Protein AF-A0A376F8X5-F1 (afdb_monomer_lite)

Organism: Enterobacter asburiae (NCBI:txid61645)

Sequence (140 aa):
MTSNAFNKWMVRCMAAAGEPDMGAFDVSLLHHVNHRDRKKKLADICFVLNVEDTHVVTYALKKLVKAGYVTSEKAGKELFFSTTEEGKALCMKYRDVREACLIAIHAESGIAGKSIGETAQLLRTISSLYDTAARAAASL

Foldseek 3Di:
DVVVVVQVVLLVLLVQLPDNPAGSVLSVLLVVQAPPQDKDWLVVSCVVVVHPPSVVSVVSQVVCVVVQQKDWDDDPPIIIIHGDPVSVSSVVSSVVSCCVPPVVVVVVVPDDPVVVVVVVVVVVVVVVVVVVVVVVVVVD

Structure (mmCIF, N/CA/C/O backbone):
data_AF-A0A376F8X5-F1
#
_entry.id   AF-A0A376F8X5-F1
#
loop_
_atom_site.group_PDB
_atom_site.id
_atom_site.type_symbol
_atom_site.label_atom_id
_atom_site.label_alt_id
_atom_site.label_comp_id
_atom_site.label_asym_id
_atom_site.label_entity_id
_atom_site.label_seq_id
_atom_site.pdbx_PDB_ins_code
_atom_site.Cartn_x
_atom_site.Cartn_y
_atom_site.Cartn_z
_atom_site.occupancy
_atom_site.B_iso_or_equiv
_atom_site.auth_seq_id
_atom_site.auth_comp_id
_atom_site.auth_asym_id
_atom_site.auth_atom_id
_atom_site.pdbx_PDB_model_num
ATOM 1 N N . MET A 1 1 ? 10.677 14.459 -7.218 1.00 75.00 1 MET A N 1
ATOM 2 C CA . MET A 1 1 ? 10.207 14.162 -8.595 1.00 75.00 1 MET A CA 1
ATOM 3 C C . MET A 1 1 ? 9.856 12.684 -8.789 1.00 75.00 1 MET A C 1
ATOM 5 O O . MET A 1 1 ? 8.747 12.414 -9.230 1.00 75.00 1 MET A O 1
ATOM 9 N N . THR A 1 2 ? 10.717 11.732 -8.404 1.00 88.94 2 THR A N 1
ATOM 10 C CA . THR A 1 2 ? 10.482 10.279 -8.582 1.00 88.94 2 THR A CA 1
ATOM 11 C C . THR A 1 2 ? 9.217 9.752 -7.898 1.00 88.94 2 THR A C 1
ATOM 13 O O . THR A 1 2 ? 8.449 9.037 -8.531 1.00 88.94 2 THR A O 1
ATOM 16 N N . SER A 1 3 ? 8.945 10.155 -6.648 1.00 90.38 3 SER A N 1
ATOM 17 C CA . SER A 1 3 ? 7.716 9.759 -5.930 1.00 90.38 3 SER A CA 1
ATOM 18 C C . SER A 1 3 ? 6.444 10.184 -6.680 1.00 90.38 3 SER A C 1
ATOM 20 O O . SER A 1 3 ? 5.555 9.374 -6.920 1.00 90.38 3 SER A O 1
ATOM 22 N N . ASN A 1 4 ? 6.396 11.424 -7.179 1.00 94.81 4 ASN A N 1
ATOM 23 C CA . ASN A 1 4 ? 5.251 11.917 -7.951 1.00 94.81 4 ASN A CA 1
ATOM 24 C C . ASN A 1 4 ? 5.072 11.153 -9.273 1.00 94.81 4 ASN A C 1
ATOM 26 O O . ASN A 1 4 ? 3.945 10.842 -9.655 1.00 94.81 4 ASN A O 1
ATOM 30 N N . ALA A 1 5 ? 6.172 10.826 -9.962 1.00 95.19 5 ALA A N 1
ATOM 31 C CA . ALA A 1 5 ? 6.129 10.015 -11.178 1.00 95.19 5 ALA A CA 1
ATOM 32 C C . ALA A 1 5 ? 5.604 8.598 -10.894 1.00 95.19 5 ALA A C 1
ATOM 34 O O . ALA A 1 5 ? 4.755 8.101 -11.632 1.00 95.19 5 ALA A O 1
ATOM 35 N N . PHE A 1 6 ? 6.042 7.987 -9.791 1.00 94.69 6 PHE A N 1
ATOM 36 C CA . PHE A 1 6 ? 5.559 6.681 -9.351 1.00 94.69 6 PHE A CA 1
ATOM 37 C C . PHE A 1 6 ? 4.072 6.708 -8.972 1.00 94.69 6 PHE A C 1
ATOM 39 O O . PHE A 1 6 ? 3.314 5.860 -9.433 1.00 94.69 6 PHE A O 1
ATOM 46 N N . ASN A 1 7 ? 3.618 7.719 -8.227 1.00 96.81 7 ASN A N 1
ATOM 47 C CA . ASN A 1 7 ? 2.203 7.882 -7.883 1.00 96.81 7 ASN A CA 1
ATOM 48 C C . ASN A 1 7 ? 1.327 8.042 -9.131 1.00 96.81 7 ASN A C 1
ATOM 50 O O . ASN A 1 7 ? 0.280 7.406 -9.238 1.00 96.81 7 ASN A O 1
ATOM 54 N N . LYS A 1 8 ? 1.778 8.838 -10.111 1.00 96.56 8 LYS A N 1
ATOM 55 C CA . LYS A 1 8 ? 1.103 8.960 -11.409 1.00 96.56 8 LYS A CA 1
ATOM 56 C C . LYS A 1 8 ? 1.037 7.609 -12.125 1.00 96.56 8 LYS A C 1
ATOM 58 O O . LYS A 1 8 ? -0.018 7.264 -12.648 1.00 96.56 8 LYS A O 1
ATOM 63 N N . TRP A 1 9 ? 2.138 6.857 -12.147 1.00 96.38 9 TRP A N 1
ATOM 64 C CA . TRP A 1 9 ? 2.180 5.520 -12.737 1.00 96.38 9 TRP A CA 1
ATOM 65 C C . TRP A 1 9 ? 1.180 4.567 -12.068 1.00 96.38 9 TRP A C 1
ATOM 67 O O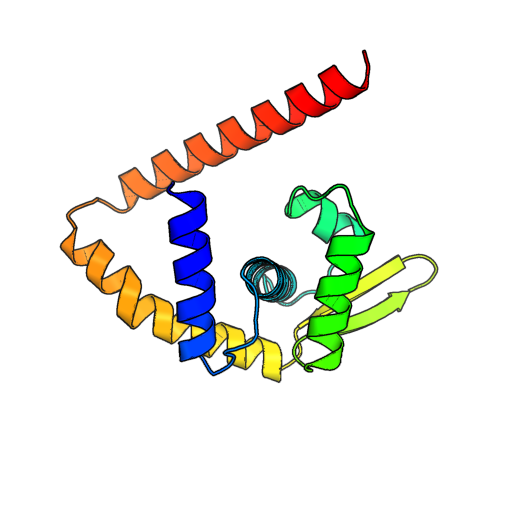 . TRP A 1 9 ? 0.380 3.962 -12.775 1.00 96.38 9 TRP A O 1
ATOM 77 N N . MET A 1 10 ? 1.150 4.496 -10.733 1.00 97.25 10 MET A N 1
ATOM 78 C CA . MET A 1 10 ? 0.214 3.633 -9.999 1.00 97.25 10 MET A CA 1
ATOM 79 C C . MET A 1 10 ? -1.247 3.919 -10.355 1.00 97.25 10 MET A C 1
ATOM 81 O O . MET A 1 10 ? -1.998 2.996 -10.654 1.00 97.25 10 MET A O 1
ATOM 85 N N . VAL A 1 11 ? -1.643 5.194 -10.383 1.00 98.00 11 VAL A N 1
ATOM 86 C CA . VAL A 1 11 ? -3.019 5.586 -10.731 1.00 98.00 11 VAL A CA 1
ATOM 87 C C . VAL A 1 11 ? -3.357 5.200 -12.173 1.00 98.00 11 VAL A C 1
ATOM 89 O O . VAL A 1 11 ? -4.432 4.671 -12.435 1.00 98.00 11 VAL A O 1
ATOM 92 N N . ARG A 1 12 ? -2.439 5.412 -13.126 1.00 97.62 12 ARG A N 1
ATOM 93 C CA . ARG A 1 12 ? -2.666 5.032 -14.533 1.00 97.62 12 ARG A CA 1
ATOM 94 C C . ARG A 1 12 ? -2.726 3.519 -14.726 1.00 97.62 12 ARG A C 1
ATOM 96 O O . ARG A 1 12 ? -3.556 3.049 -15.495 1.00 97.62 12 ARG A O 1
ATOM 103 N N . CYS A 1 13 ? -1.890 2.779 -14.007 1.00 97.31 13 CYS A N 1
ATOM 104 C CA . CYS A 1 13 ? -1.894 1.322 -14.011 1.00 97.31 13 CYS A CA 1
ATOM 105 C C . CYS A 1 13 ? -3.215 0.774 -13.448 1.00 97.31 13 CYS A C 1
ATOM 107 O O . CYS A 1 13 ? -3.801 -0.127 -14.039 1.00 97.31 13 CYS A O 1
ATOM 109 N N . MET A 1 14 ? -3.731 1.362 -12.364 1.00 98.31 14 MET A N 1
ATOM 110 C CA . MET A 1 14 ? -5.022 0.970 -11.789 1.00 98.31 14 MET A CA 1
ATOM 111 C C . MET A 1 14 ? -6.204 1.312 -12.700 1.00 98.31 14 MET A C 1
ATOM 113 O O . MET A 1 14 ? -7.080 0.475 -12.908 1.00 98.31 14 MET A O 1
ATOM 117 N N . ALA A 1 15 ? -6.184 2.487 -13.332 1.00 98.12 15 ALA A N 1
ATOM 118 C CA . ALA A 1 15 ? -7.195 2.852 -14.319 1.00 98.12 15 ALA A CA 1
ATOM 119 C C . ALA A 1 15 ? -7.243 1.851 -15.485 1.00 98.12 15 ALA A C 1
ATOM 121 O O . ALA A 1 15 ? -8.319 1.410 -15.877 1.00 98.12 15 ALA A O 1
ATOM 122 N N . ALA A 1 16 ? -6.081 1.436 -15.998 1.00 97.88 16 ALA A N 1
ATOM 123 C CA . ALA A 1 16 ? -5.990 0.412 -17.038 1.00 97.88 16 ALA A CA 1
ATOM 124 C C . ALA A 1 16 ? -6.397 -0.994 -16.549 1.00 97.88 16 ALA A C 1
ATOM 126 O O . ALA A 1 16 ? -6.862 -1.801 -17.348 1.00 97.88 16 ALA A O 1
ATOM 127 N N . ALA A 1 17 ? -6.272 -1.281 -15.248 1.00 97.94 17 ALA A N 1
ATOM 128 C CA . ALA A 1 17 ? -6.748 -2.522 -14.630 1.00 97.94 17 ALA A CA 1
ATOM 129 C C . ALA A 1 17 ? -8.279 -2.572 -14.451 1.00 97.94 17 ALA A C 1
ATOM 131 O O . ALA A 1 17 ? -8.826 -3.631 -14.128 1.00 97.94 17 ALA A O 1
ATOM 132 N N . GLY A 1 18 ? -8.965 -1.448 -14.680 1.00 96.75 18 GLY A N 1
ATOM 133 C CA . GLY A 1 18 ? -10.421 -1.336 -14.650 1.00 96.75 18 GLY A CA 1
ATOM 134 C C . GLY A 1 18 ? -10.973 -0.404 -13.576 1.00 96.75 18 GLY A C 1
ATOM 135 O O . GLY A 1 18 ? -12.183 -0.236 -13.546 1.00 96.75 18 GLY A O 1
ATOM 136 N N . GLU A 1 19 ? -10.129 0.223 -12.744 1.00 97.06 19 GLU A N 1
ATOM 137 C CA . GLU A 1 19 ? -10.575 1.139 -11.684 1.00 97.06 19 GLU A CA 1
ATOM 138 C C . GLU A 1 19 ? -9.996 2.557 -11.830 1.00 97.06 19 GLU A C 1
ATOM 140 O O . GLU A 1 19 ? -8.907 2.850 -11.324 1.00 97.06 19 GLU A O 1
ATOM 145 N N . PRO A 1 20 ? -10.696 3.470 -12.536 1.00 93.88 20 PRO A N 1
ATOM 146 C CA . PRO A 1 20 ? -10.178 4.801 -12.853 1.00 93.88 20 PRO A CA 1
ATOM 147 C C . PRO A 1 20 ? -10.183 5.789 -11.675 1.00 93.88 20 PRO A C 1
ATOM 149 O O . PRO A 1 20 ? -9.362 6.707 -11.665 1.00 93.88 20 PRO A O 1
ATOM 152 N N . ASP A 1 21 ? -11.044 5.595 -10.670 1.00 91.81 21 ASP A N 1
ATOM 153 C CA . ASP A 1 21 ? -11.273 6.557 -9.574 1.00 91.81 21 ASP A CA 1
ATOM 154 C C . ASP A 1 21 ? -10.504 6.220 -8.276 1.00 91.81 21 ASP A C 1
ATOM 156 O O . ASP A 1 21 ? -10.839 6.661 -7.161 1.00 91.81 21 ASP A O 1
ATOM 160 N N . MET A 1 22 ? -9.434 5.430 -8.408 1.00 96.69 22 MET A N 1
ATOM 161 C CA . MET A 1 22 ? -8.587 5.014 -7.294 1.00 96.69 22 MET A CA 1
ATOM 162 C C . MET A 1 22 ? -7.324 5.879 -7.191 1.00 96.69 22 MET A C 1
ATOM 164 O O . MET A 1 22 ? -6.503 5.944 -8.107 1.00 96.69 22 MET A O 1
ATOM 168 N N . GLY A 1 23 ? -7.148 6.549 -6.047 1.00 97.31 23 GLY A N 1
ATOM 169 C CA . GLY A 1 23 ? -5.956 7.354 -5.784 1.00 97.31 23 GLY A CA 1
ATOM 170 C C . GLY A 1 23 ? -4.735 6.487 -5.467 1.00 97.31 23 GLY A C 1
ATOM 171 O O . GLY A 1 23 ? -4.867 5.354 -5.019 1.00 97.31 23 GLY A O 1
ATOM 172 N N . ALA A 1 24 ? -3.526 7.034 -5.621 1.00 97.31 24 ALA A N 1
ATOM 173 C CA . ALA A 1 24 ? -2.267 6.320 -5.355 1.00 97.31 24 ALA A CA 1
ATOM 174 C C . ALA A 1 24 ? -2.199 5.682 -3.950 1.00 97.31 24 ALA A C 1
ATOM 176 O O . ALA A 1 24 ? -1.683 4.575 -3.780 1.00 97.31 24 ALA A O 1
ATOM 177 N N . PHE A 1 25 ? -2.734 6.377 -2.943 1.00 97.56 25 PHE A N 1
ATOM 178 C CA . PHE A 1 25 ? -2.792 5.876 -1.572 1.00 97.56 25 PHE A CA 1
ATOM 179 C C . PHE A 1 25 ? -3.784 4.713 -1.414 1.00 97.56 25 PHE A C 1
ATOM 181 O O . PHE A 1 25 ? -3.439 3.703 -0.806 1.00 97.56 25 PHE A O 1
ATOM 188 N N . ASP A 1 26 ? -4.962 4.806 -2.039 1.00 98.00 26 ASP A N 1
ATOM 189 C CA . ASP A 1 26 ? -5.952 3.721 -2.082 1.00 98.00 26 ASP A CA 1
ATOM 190 C C . ASP A 1 26 ? -5.364 2.471 -2.767 1.00 98.00 26 ASP A C 1
ATOM 192 O O . ASP A 1 26 ? -5.483 1.367 -2.240 1.00 98.00 26 ASP A O 1
ATOM 196 N N . VAL A 1 27 ? -4.655 2.647 -3.893 1.00 98.19 27 VAL A N 1
ATOM 197 C CA . VAL A 1 27 ? -3.943 1.563 -4.601 1.00 98.19 27 VAL A CA 1
ATOM 198 C C . VAL A 1 27 ? -2.928 0.889 -3.673 1.00 98.19 27 VAL A C 1
ATOM 200 O O . VAL A 1 27 ? -2.875 -0.338 -3.574 1.00 98.19 27 VAL A O 1
ATOM 203 N N . SER A 1 28 ? -2.139 1.691 -2.954 1.00 97.50 28 SER A N 1
ATOM 204 C CA . SER A 1 28 ? -1.115 1.191 -2.030 1.00 97.50 28 SER A CA 1
ATOM 205 C C . SER A 1 28 ? -1.737 0.399 -0.876 1.00 97.50 28 SER A C 1
ATOM 207 O O . SER A 1 28 ? -1.246 -0.677 -0.531 1.00 97.50 28 SER A O 1
ATOM 209 N N . LEU A 1 29 ? -2.850 0.886 -0.319 1.00 97.94 29 LEU A N 1
ATOM 210 C CA . LEU A 1 29 ? -3.617 0.196 0.718 1.00 97.94 29 LEU A CA 1
ATOM 211 C C . LEU A 1 29 ? -4.214 -1.116 0.217 1.00 97.94 29 LEU A C 1
ATOM 213 O O . LEU A 1 29 ? -4.073 -2.129 0.897 1.00 97.94 29 LEU A O 1
ATOM 217 N N . LEU A 1 30 ? -4.827 -1.128 -0.969 1.00 98.38 30 LEU A N 1
ATOM 218 C CA . LEU A 1 30 ? -5.394 -2.341 -1.554 1.00 98.38 30 LEU A CA 1
ATOM 219 C C . LEU A 1 30 ? -4.322 -3.427 -1.718 1.00 98.38 30 LEU A C 1
ATOM 221 O O . LEU A 1 30 ? -4.505 -4.552 -1.248 1.00 98.38 30 LEU A O 1
ATOM 225 N N . HIS A 1 31 ? -3.172 -3.087 -2.307 1.00 98.00 31 HIS A N 1
ATOM 226 C CA . HIS A 1 31 ? -2.062 -4.031 -2.452 1.00 98.00 31 HIS A CA 1
ATOM 227 C C . HIS A 1 31 ? -1.491 -4.476 -1.104 1.00 98.00 31 HIS A C 1
ATOM 229 O O . HIS A 1 31 ? -1.181 -5.656 -0.926 1.00 98.00 31 HIS A O 1
ATOM 235 N N . HIS A 1 32 ? -1.373 -3.560 -0.140 1.00 97.81 32 HIS A N 1
ATOM 236 C CA . HIS A 1 32 ? -0.895 -3.895 1.195 1.00 97.81 32 HIS A CA 1
ATOM 237 C C . HIS A 1 32 ? -1.842 -4.875 1.902 1.00 97.81 32 HIS A C 1
ATOM 239 O O . HIS A 1 32 ? -1.394 -5.897 2.426 1.00 97.81 32 HIS A O 1
ATOM 245 N N . VAL A 1 33 ? -3.153 -4.621 1.874 1.00 97.81 33 VAL A N 1
ATOM 246 C CA . VAL A 1 33 ? -4.169 -5.518 2.443 1.00 97.81 33 VAL A CA 1
ATOM 247 C C . VAL A 1 33 ? -4.176 -6.868 1.717 1.00 97.81 33 VAL A C 1
ATOM 249 O O . VAL A 1 33 ? -4.223 -7.894 2.394 1.00 97.81 33 VAL A O 1
ATOM 252 N N . ASN A 1 34 ? -3.973 -6.895 0.397 1.00 97.94 34 ASN A N 1
ATOM 253 C CA . ASN A 1 34 ? -3.921 -8.127 -0.401 1.00 97.94 34 ASN A CA 1
ATOM 254 C C . ASN A 1 34 ? -2.692 -9.003 -0.116 1.00 97.94 34 ASN A C 1
ATOM 256 O O . ASN A 1 34 ? -2.727 -10.225 -0.253 1.00 97.94 34 ASN A O 1
ATOM 260 N N . HIS A 1 35 ? -1.578 -8.392 0.291 1.00 96.38 35 HIS A N 1
ATOM 261 C CA . HIS A 1 35 ? -0.309 -9.096 0.455 1.00 96.38 35 HIS A CA 1
ATOM 262 C C . HIS A 1 35 ? -0.401 -10.268 1.446 1.00 96.38 35 HIS A C 1
ATOM 264 O O . HIS A 1 35 ? -0.772 -10.076 2.607 1.00 96.38 35 HIS A O 1
ATOM 270 N N . ARG A 1 36 ? 0.019 -11.467 1.020 1.00 92.81 36 ARG A N 1
ATOM 271 C CA . ARG A 1 36 ? 0.038 -12.715 1.817 1.00 92.81 36 ARG A CA 1
ATOM 272 C C . ARG A 1 36 ? -1.329 -13.231 2.295 1.00 92.81 36 ARG A C 1
ATOM 274 O O . ARG A 1 36 ? -1.348 -13.982 3.263 1.00 92.81 36 ARG A O 1
ATOM 281 N N . ASP A 1 37 ? -2.426 -12.817 1.657 1.00 88.75 37 ASP A N 1
ATOM 282 C CA . ASP A 1 37 ? -3.786 -13.358 1.860 1.00 88.75 37 ASP A CA 1
ATOM 283 C C . ASP A 1 37 ? -4.171 -13.587 3.336 1.00 88.75 37 ASP A C 1
ATOM 285 O O . ASP A 1 37 ? -4.619 -14.652 3.754 1.00 88.75 37 ASP A O 1
ATOM 289 N N . ARG A 1 38 ? -3.920 -12.573 4.171 1.00 94.06 38 ARG A N 1
ATOM 290 C CA . ARG A 1 38 ? -4.234 -12.596 5.604 1.00 94.06 38 ARG A CA 1
ATOM 291 C C . ARG A 1 38 ? -4.852 -11.280 6.035 1.00 94.06 38 ARG A C 1
ATOM 293 O O . ARG A 1 38 ? -4.426 -10.217 5.561 1.00 94.06 38 ARG A O 1
ATOM 300 N N . LYS A 1 39 ? -5.770 -11.350 7.002 1.00 96.44 39 LYS A N 1
ATOM 301 C CA . LYS A 1 39 ? -6.325 -10.158 7.645 1.00 96.44 39 LYS A CA 1
ATOM 302 C C . LYS A 1 39 ? -5.234 -9.357 8.357 1.00 96.44 39 LYS A C 1
ATOM 304 O O . LYS A 1 39 ? -4.321 -9.930 8.954 1.00 96.44 39 LYS A O 1
ATOM 309 N N . LYS A 1 40 ? -5.308 -8.030 8.263 1.00 97.75 40 LYS A N 1
ATOM 310 C CA . LYS A 1 40 ? -4.340 -7.086 8.839 1.00 97.75 40 LYS A CA 1
ATOM 311 C C . LYS A 1 40 ? -5.046 -6.123 9.769 1.00 97.75 40 LYS A C 1
ATOM 313 O O . LYS A 1 40 ? -6.102 -5.597 9.428 1.00 97.75 40 LYS A O 1
ATOM 318 N N . LYS A 1 41 ? -4.460 -5.900 10.938 1.00 97.88 41 LYS A N 1
ATOM 319 C CA . LYS A 1 41 ? -4.964 -4.942 11.917 1.00 97.88 41 LYS A CA 1
ATOM 320 C C . LYS A 1 41 ? -4.687 -3.518 11.435 1.00 97.88 41 LYS A C 1
ATOM 322 O O . LYS A 1 41 ? -3.613 -3.256 10.903 1.00 97.88 41 LYS A O 1
ATOM 327 N N . LEU A 1 42 ? -5.620 -2.592 11.663 1.00 97.69 42 LEU A N 1
ATOM 328 C CA . LEU A 1 42 ? -5.476 -1.178 11.286 1.00 97.69 42 LEU A CA 1
ATOM 329 C C . LEU A 1 42 ? -4.151 -0.570 11.772 1.00 97.69 42 LEU A C 1
ATOM 331 O O . LEU A 1 42 ? -3.457 0.074 10.996 1.00 97.69 42 LEU A O 1
ATOM 335 N N . ALA A 1 43 ? -3.781 -0.825 13.030 1.00 96.06 43 ALA A N 1
ATOM 336 C CA . ALA A 1 43 ? -2.535 -0.328 13.612 1.00 96.06 43 ALA A CA 1
ATOM 337 C C . ALA A 1 43 ? -1.292 -0.829 12.855 1.00 96.06 43 ALA A C 1
ATOM 339 O O . ALA A 1 43 ? -0.376 -0.051 12.602 1.00 96.06 43 ALA A O 1
ATOM 340 N N . ASP A 1 44 ? -1.287 -2.097 12.432 1.00 96.62 44 ASP A N 1
ATOM 341 C CA . ASP A 1 44 ? -0.176 -2.677 11.672 1.00 96.62 44 ASP A CA 1
ATOM 342 C C . ASP A 1 44 ? -0.104 -2.084 10.258 1.00 96.62 44 ASP A C 1
ATOM 344 O O . ASP A 1 44 ? 0.986 -1.877 9.731 1.00 96.62 44 ASP A O 1
ATOM 348 N N . ILE A 1 45 ? -1.258 -1.783 9.647 1.00 97.19 45 ILE A N 1
ATOM 349 C CA . ILE A 1 45 ? -1.326 -1.103 8.345 1.00 97.19 45 ILE A CA 1
ATOM 350 C C . ILE A 1 45 ? -0.727 0.305 8.457 1.00 97.19 45 ILE A C 1
ATOM 352 O O . ILE A 1 45 ? 0.139 0.651 7.654 1.00 97.19 45 ILE A O 1
ATOM 356 N N . CYS A 1 46 ? -1.145 1.095 9.456 1.00 96.25 46 CYS A N 1
ATOM 357 C CA . CYS A 1 46 ? -0.592 2.430 9.716 1.00 96.25 46 CYS A CA 1
ATOM 358 C C . CYS A 1 46 ? 0.928 2.367 9.928 1.00 96.25 46 CYS A C 1
ATOM 360 O O . CYS A 1 46 ? 1.669 3.128 9.309 1.00 96.25 46 CYS A O 1
ATOM 362 N N . PHE A 1 47 ? 1.387 1.411 10.743 1.00 92.69 47 PHE A N 1
ATOM 363 C CA . PHE A 1 47 ? 2.804 1.213 11.038 1.00 92.69 47 PHE A CA 1
ATOM 364 C C . PHE A 1 47 ? 3.619 0.866 9.785 1.00 92.69 47 PHE A C 1
ATOM 366 O O . PHE A 1 47 ? 4.634 1.499 9.516 1.00 92.69 47 PHE A O 1
ATOM 373 N N . VAL A 1 48 ? 3.179 -0.108 8.979 1.00 92.06 48 VAL A N 1
ATOM 374 C CA . VAL A 1 48 ? 3.938 -0.538 7.790 1.00 92.06 48 VAL A CA 1
ATOM 375 C C . VAL A 1 48 ? 3.952 0.526 6.692 1.00 92.06 48 VAL A C 1
ATOM 377 O O . VAL A 1 48 ? 4.945 0.644 5.976 1.00 92.06 48 VAL A O 1
ATOM 380 N N . LEU A 1 49 ? 2.869 1.290 6.535 1.00 91.94 49 LEU A N 1
ATOM 381 C CA . LEU A 1 49 ? 2.797 2.365 5.542 1.00 91.94 49 LEU A CA 1
ATOM 382 C C . LEU A 1 49 ? 3.423 3.678 6.019 1.00 91.94 49 LEU A C 1
ATOM 384 O O . LEU A 1 49 ? 3.466 4.628 5.241 1.00 91.94 49 LEU A O 1
ATOM 388 N N . ASN A 1 50 ? 3.917 3.720 7.258 1.00 90.88 50 ASN A N 1
ATOM 389 C CA . ASN A 1 50 ? 4.458 4.909 7.898 1.00 90.88 50 ASN A CA 1
ATOM 390 C C . ASN A 1 50 ? 3.488 6.106 7.864 1.00 90.88 50 ASN A C 1
ATOM 392 O O . ASN A 1 50 ? 3.823 7.195 7.399 1.00 90.88 50 ASN A O 1
ATOM 396 N N . VAL A 1 51 ? 2.244 5.874 8.297 1.00 92.94 51 VAL A N 1
ATOM 397 C CA . VAL A 1 51 ? 1.190 6.897 8.353 1.00 92.94 51 VAL A CA 1
ATOM 398 C C . VAL A 1 51 ? 0.734 7.078 9.795 1.00 92.94 51 VAL A C 1
ATOM 400 O O . VAL A 1 51 ? 0.137 6.175 10.378 1.00 92.94 51 VAL A O 1
ATOM 403 N N . GLU A 1 52 ? 0.987 8.259 10.355 1.00 89.81 52 GLU A N 1
ATOM 404 C CA . GLU A 1 52 ? 0.602 8.603 11.731 1.00 89.81 52 GLU A CA 1
ATOM 405 C C . GLU A 1 52 ? -0.904 8.873 11.858 1.00 89.81 52 GLU A C 1
ATOM 407 O O . GLU A 1 52 ? -1.557 8.413 12.800 1.00 89.81 52 GLU A O 1
ATOM 412 N N . ASP A 1 53 ? -1.482 9.577 10.878 1.00 94.88 53 ASP A N 1
ATOM 413 C CA . ASP A 1 53 ? -2.905 9.898 10.878 1.00 94.88 53 ASP A CA 1
ATOM 414 C C . ASP A 1 53 ? -3.754 8.665 10.527 1.00 94.88 53 ASP A C 1
ATOM 416 O O . ASP A 1 53 ? -4.026 8.328 9.368 1.00 94.88 53 ASP A O 1
ATOM 420 N N . THR A 1 54 ? -4.227 8.000 11.579 1.00 96.12 54 THR A N 1
ATOM 421 C CA . THR A 1 54 ? -5.098 6.826 11.474 1.00 96.12 54 THR A CA 1
ATOM 422 C C . THR A 1 54 ? -6.442 7.154 10.810 1.00 96.12 54 THR A C 1
ATOM 424 O O . THR A 1 54 ? -7.056 6.262 10.211 1.00 96.12 54 THR A O 1
ATOM 427 N N . HIS A 1 55 ? -6.918 8.406 10.855 1.00 96.25 55 HIS A N 1
ATOM 428 C CA . HIS A 1 55 ? -8.159 8.795 10.182 1.00 96.25 55 HIS A CA 1
ATOM 429 C C . HIS A 1 55 ? -8.016 8.735 8.664 1.00 96.25 55 HIS A C 1
ATOM 431 O O . HIS A 1 55 ? -8.933 8.243 8.006 1.00 96.25 55 HIS A O 1
ATOM 437 N N . VAL A 1 56 ? -6.867 9.138 8.114 1.00 96.81 56 VAL A N 1
ATOM 438 C CA . VAL A 1 56 ? -6.586 9.056 6.670 1.00 96.81 56 VAL A CA 1
ATOM 439 C C . VAL A 1 56 ? -6.590 7.602 6.196 1.00 96.81 56 VAL A C 1
ATOM 441 O O . VAL A 1 56 ? -7.268 7.269 5.220 1.00 96.81 56 VAL A O 1
ATOM 444 N N . VAL A 1 57 ? -5.913 6.709 6.928 1.00 98.06 57 VAL A N 1
ATOM 445 C CA . VAL A 1 57 ? -5.892 5.264 6.628 1.00 98.06 57 VAL A CA 1
ATOM 446 C C . VAL A 1 57 ? -7.300 4.674 6.712 1.00 98.06 57 VAL A C 1
ATOM 448 O O . VAL A 1 57 ? -7.750 3.977 5.804 1.00 98.06 57 VAL A O 1
ATOM 451 N N . THR A 1 58 ? -8.032 4.991 7.782 1.00 97.38 58 THR A N 1
ATOM 452 C CA . THR A 1 58 ? -9.398 4.495 7.994 1.00 97.38 58 THR A CA 1
ATOM 453 C C . THR A 1 58 ? -10.353 4.988 6.911 1.00 97.38 58 THR A C 1
ATOM 455 O O . THR A 1 58 ? -11.202 4.227 6.450 1.00 97.38 58 THR A O 1
ATOM 458 N N . TYR A 1 59 ? -10.239 6.250 6.499 1.00 97.44 59 TYR A N 1
ATOM 459 C CA . TYR A 1 59 ? -11.069 6.836 5.452 1.00 97.44 59 TYR A CA 1
ATOM 460 C C . TYR A 1 59 ? -10.848 6.136 4.106 1.00 97.44 59 TYR A C 1
ATOM 462 O O . TYR A 1 59 ? -11.813 5.692 3.481 1.00 97.44 59 TYR A O 1
ATOM 470 N N . ALA A 1 60 ? -9.590 5.953 3.703 1.00 97.88 60 ALA A N 1
ATOM 471 C CA . ALA A 1 60 ? -9.239 5.252 2.472 1.00 97.88 60 ALA A CA 1
ATOM 472 C C . ALA A 1 60 ? -9.664 3.770 2.503 1.00 97.88 60 ALA A C 1
ATOM 474 O O . ALA A 1 60 ? -10.272 3.272 1.556 1.00 97.88 60 ALA A O 1
ATOM 475 N N . LEU A 1 61 ? -9.462 3.070 3.626 1.00 98.31 61 LEU A N 1
ATOM 476 C CA . LEU A 1 61 ? -9.938 1.692 3.784 1.00 98.31 61 LEU A CA 1
ATOM 477 C C . LEU A 1 61 ? -11.467 1.598 3.721 1.00 98.31 61 LEU A C 1
ATOM 479 O O . LEU A 1 61 ? -11.993 0.700 3.072 1.00 98.31 61 LEU A O 1
ATOM 483 N N . LYS A 1 62 ? -12.204 2.542 4.320 1.00 98.00 62 LYS A N 1
ATOM 484 C CA . LYS A 1 62 ? -13.670 2.607 4.190 1.00 98.00 62 LYS A CA 1
ATOM 485 C C . LYS A 1 62 ? -14.113 2.861 2.749 1.00 98.00 62 LYS A C 1
ATOM 487 O O . LYS A 1 62 ? -15.118 2.289 2.330 1.00 98.00 62 LYS A O 1
ATOM 492 N N . LYS A 1 63 ? -13.377 3.674 1.983 1.00 97.94 63 LYS A N 1
ATOM 493 C CA . LYS A 1 63 ? -13.620 3.862 0.544 1.00 97.94 63 LYS A CA 1
ATOM 494 C C . LYS A 1 63 ? -13.459 2.536 -0.210 1.00 97.94 63 LYS A C 1
ATOM 496 O O . LYS A 1 63 ? -14.348 2.179 -0.976 1.00 97.94 63 LYS A O 1
ATOM 501 N N . LEU A 1 64 ? -12.392 1.780 0.060 1.00 98.38 64 LEU A N 1
ATOM 502 C CA . LEU A 1 64 ? -12.158 0.460 -0.544 1.00 98.38 64 LEU A CA 1
ATOM 503 C C . LEU A 1 64 ? -13.204 -0.586 -0.128 1.00 98.38 64 LEU A C 1
ATOM 505 O O . LEU A 1 64 ? -13.593 -1.414 -0.949 1.00 98.38 64 LEU A O 1
ATOM 509 N N . VAL A 1 65 ? -13.697 -0.522 1.113 1.00 98.44 65 VAL A N 1
ATOM 510 C CA . VAL A 1 65 ? -14.814 -1.361 1.578 1.00 98.44 65 VAL A CA 1
ATOM 511 C C . VAL A 1 65 ? -16.100 -1.024 0.832 1.00 98.44 65 VAL A C 1
ATOM 513 O O . VAL A 1 65 ? -16.771 -1.919 0.331 1.00 98.44 65 VAL A O 1
ATOM 516 N N . LYS A 1 66 ? -16.426 0.266 0.693 1.00 98.12 66 LYS A N 1
ATOM 517 C CA . LYS A 1 66 ? -17.602 0.718 -0.064 1.00 98.12 66 LYS A CA 1
ATOM 518 C C . LYS A 1 66 ? -17.531 0.316 -1.542 1.00 98.12 66 LYS A C 1
ATOM 520 O O . LYS A 1 66 ? -18.566 0.037 -2.134 1.00 98.12 66 LYS A O 1
ATOM 525 N N . ALA A 1 67 ? -16.331 0.289 -2.116 1.00 97.50 67 ALA A N 1
ATOM 526 C CA . ALA A 1 67 ? -16.091 -0.157 -3.486 1.00 97.50 67 ALA A CA 1
ATOM 527 C C . ALA A 1 67 ? -16.099 -1.693 -3.650 1.00 97.50 67 ALA A C 1
ATOM 529 O O . ALA A 1 67 ? -16.071 -2.179 -4.772 1.00 97.50 67 ALA A O 1
ATOM 530 N N . GLY A 1 68 ? -16.143 -2.462 -2.555 1.00 98.12 68 GLY A N 1
ATOM 531 C CA . GLY A 1 68 ? -16.214 -3.925 -2.597 1.00 98.12 68 GLY A CA 1
ATOM 532 C C . GLY A 1 68 ? -14.874 -4.643 -2.778 1.00 98.12 68 GLY A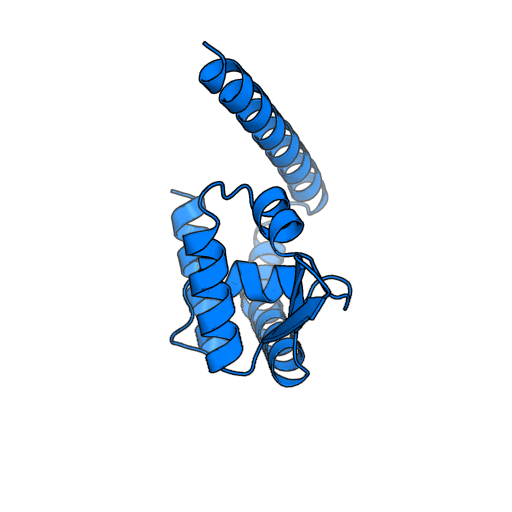 C 1
ATOM 533 O O . GLY A 1 68 ? -14.872 -5.852 -2.980 1.00 98.12 68 GLY A O 1
ATOM 534 N N . TYR A 1 69 ? -13.731 -3.953 -2.677 1.00 98.44 69 TYR A N 1
ATOM 535 C CA . TYR A 1 69 ? -12.399 -4.577 -2.820 1.00 98.44 69 TYR A CA 1
ATOM 536 C C . TYR A 1 69 ? -11.789 -5.055 -1.502 1.00 98.44 69 TYR A C 1
ATOM 538 O O . TYR A 1 69 ? -10.838 -5.838 -1.486 1.00 98.44 69 TYR A O 1
ATOM 546 N N . VAL A 1 70 ? -12.298 -4.548 -0.384 1.00 98.50 70 VAL A N 1
ATOM 547 C CA . VAL A 1 70 ? -11.804 -4.837 0.962 1.00 98.50 70 VAL A CA 1
ATOM 548 C C . VAL A 1 70 ? -12.997 -5.133 1.865 1.00 98.50 70 VAL A C 1
ATOM 550 O O . VAL A 1 70 ? -14.057 -4.535 1.729 1.00 98.50 70 VAL A O 1
ATOM 553 N N . THR A 1 71 ? -12.829 -6.029 2.827 1.00 98.25 71 THR A N 1
ATOM 554 C CA . THR A 1 71 ? -13.766 -6.241 3.933 1.00 98.25 71 THR A CA 1
ATOM 555 C C . THR A 1 71 ? -13.143 -5.780 5.238 1.00 98.25 71 THR A C 1
ATOM 557 O O . THR A 1 71 ? -11.922 -5.826 5.403 1.00 98.25 71 THR A O 1
ATOM 560 N N . SER A 1 72 ? -13.983 -5.382 6.192 1.00 97.75 72 SER A N 1
ATOM 561 C CA . SER A 1 72 ? -13.556 -5.072 7.555 1.00 97.75 72 SER A CA 1
ATOM 562 C C . SER A 1 72 ? -14.230 -5.988 8.571 1.00 97.75 72 SER A C 1
ATOM 564 O O . SER A 1 72 ? -15.437 -6.204 8.494 1.00 97.75 72 SER A O 1
ATOM 566 N N . GLU A 1 73 ? -13.476 -6.448 9.560 1.00 97.44 73 GLU A N 1
ATOM 567 C CA . GLU A 1 73 ? -13.951 -7.269 10.673 1.00 97.44 73 GLU A CA 1
ATOM 568 C C . GLU A 1 73 ? -13.553 -6.591 11.987 1.00 97.44 73 GLU A C 1
ATOM 570 O O . GLU A 1 73 ? -12.399 -6.196 12.167 1.00 97.44 73 GLU A O 1
ATOM 575 N N . LYS A 1 74 ? -14.494 -6.448 12.923 1.00 96.62 74 LYS A N 1
ATOM 576 C CA . LYS A 1 74 ? -14.190 -5.959 14.271 1.00 96.62 74 LYS A CA 1
ATOM 577 C C . LYS A 1 74 ? -14.056 -7.143 15.222 1.00 96.62 74 LYS A C 1
ATOM 579 O O . LYS A 1 74 ? -15.013 -7.887 15.404 1.00 96.62 74 LYS A O 1
ATOM 584 N N . ALA A 1 75 ? -12.903 -7.262 15.874 1.00 95.06 75 ALA A N 1
ATOM 585 C CA . ALA A 1 75 ? -12.648 -8.266 16.901 1.00 95.06 75 ALA A CA 1
ATOM 586 C C . ALA A 1 75 ? -12.250 -7.560 18.206 1.00 95.06 75 ALA A C 1
ATOM 588 O O . ALA A 1 75 ? -11.163 -6.996 18.338 1.00 95.06 75 ALA A O 1
ATOM 589 N N . GLY A 1 76 ? -13.173 -7.525 19.172 1.00 94.81 76 GLY A N 1
ATOM 590 C CA . GLY A 1 76 ? -12.998 -6.765 20.411 1.00 94.81 76 GLY A CA 1
ATOM 591 C C . GLY A 1 76 ? -12.815 -5.263 20.150 1.00 94.81 76 GLY A C 1
ATOM 592 O O . GLY A 1 76 ? -13.703 -4.601 19.605 1.00 94.81 76 GLY A O 1
ATOM 593 N N . LYS A 1 77 ? -11.663 -4.716 20.558 1.00 92.88 77 LYS A N 1
ATOM 594 C CA . LYS A 1 77 ? -11.287 -3.306 20.330 1.00 92.88 77 LYS A CA 1
ATOM 595 C C . LYS A 1 77 ? -10.542 -3.080 19.011 1.00 92.88 77 LYS A C 1
ATOM 597 O O . LYS A 1 77 ? -10.232 -1.940 18.682 1.00 92.88 77 LYS A O 1
ATOM 602 N N . GLU A 1 78 ? -10.251 -4.139 18.268 1.00 96.00 78 GLU A N 1
ATOM 603 C CA . GLU A 1 78 ? -9.400 -4.087 17.085 1.00 96.00 78 GLU A CA 1
ATOM 604 C C . GLU A 1 78 ? -10.226 -4.146 15.799 1.00 96.00 78 GLU A C 1
ATOM 606 O O . GLU A 1 78 ? -11.258 -4.818 15.727 1.00 96.00 78 GLU A O 1
ATOM 611 N N . LEU A 1 79 ? -9.757 -3.425 14.777 1.00 96.94 79 LEU A N 1
ATOM 612 C CA . LEU A 1 79 ? -10.336 -3.418 13.438 1.00 96.94 79 LEU A CA 1
ATOM 613 C C . LEU A 1 79 ? -9.360 -4.083 12.468 1.00 96.94 79 LEU A C 1
ATOM 615 O O . LEU A 1 79 ? -8.206 -3.660 12.354 1.00 96.94 79 LEU A O 1
ATOM 619 N N . PHE A 1 80 ? -9.835 -5.118 11.789 1.00 98.12 80 PHE A N 1
ATOM 620 C CA . PHE A 1 80 ? -9.096 -5.901 10.811 1.00 98.12 80 PHE A CA 1
ATOM 621 C C . PHE A 1 80 ? -9.630 -5.650 9.409 1.00 98.12 80 PHE A C 1
ATOM 623 O O . PHE A 1 80 ? -10.823 -5.415 9.228 1.00 98.12 80 PHE A O 1
ATOM 630 N N . PHE A 1 81 ? -8.744 -5.749 8.423 1.00 98.44 81 PHE A N 1
ATOM 631 C CA . PHE A 1 81 ? -9.063 -5.620 7.009 1.00 98.44 81 PHE A CA 1
ATOM 632 C C . PHE A 1 81 ? -8.480 -6.784 6.211 1.00 98.44 81 PHE A C 1
ATOM 634 O O . PHE A 1 81 ? -7.362 -7.232 6.478 1.00 98.44 81 PHE A O 1
ATOM 641 N N . SER A 1 82 ? -9.226 -7.249 5.218 1.00 98.19 82 SER A N 1
ATOM 642 C CA . SER A 1 82 ? -8.823 -8.294 4.270 1.00 98.19 82 SER A CA 1
ATOM 643 C C . SER A 1 82 ? -9.343 -7.957 2.880 1.00 98.19 82 SER A C 1
ATOM 645 O O . SER A 1 82 ? -10.326 -7.236 2.745 1.00 98.19 82 SER A O 1
ATOM 647 N N . THR A 1 83 ? -8.682 -8.448 1.841 1.00 98.38 83 THR A N 1
ATOM 648 C CA . THR A 1 83 ? -9.111 -8.216 0.457 1.00 98.38 83 THR A CA 1
ATOM 649 C C . THR A 1 83 ? -10.231 -9.188 0.091 1.00 98.38 83 THR A C 1
ATOM 651 O O . THR A 1 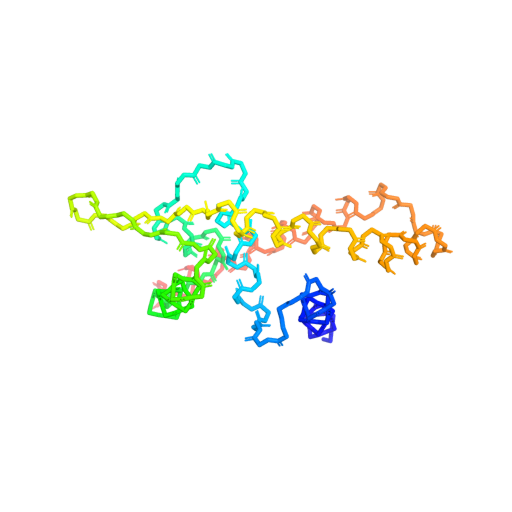83 ? -10.194 -10.343 0.511 1.00 98.38 83 THR A O 1
ATOM 654 N N . THR A 1 84 ? -11.220 -8.726 -0.673 1.00 98.56 84 THR A N 1
ATOM 655 C CA . THR A 1 84 ? -12.256 -9.586 -1.274 1.00 98.56 84 THR A CA 1
ATOM 656 C C . THR A 1 84 ? -11.705 -10.355 -2.474 1.00 98.56 84 THR A C 1
ATOM 658 O O . THR A 1 84 ? -10.600 -10.081 -2.946 1.00 98.56 84 THR A O 1
ATOM 661 N N . GLU A 1 85 ? -12.482 -11.286 -3.023 1.00 98.25 85 GLU A N 1
ATOM 662 C CA . GLU A 1 85 ? -12.120 -11.948 -4.281 1.00 98.25 85 GLU A CA 1
ATOM 663 C C . GLU A 1 85 ? -12.087 -10.954 -5.453 1.00 98.25 85 GLU A C 1
ATOM 665 O O . GLU A 1 85 ? -11.175 -10.994 -6.279 1.00 98.25 85 GLU A O 1
ATOM 670 N N . GLU A 1 86 ? -12.986 -9.969 -5.474 1.00 98.44 86 GLU A N 1
ATOM 671 C CA . GLU A 1 86 ? -12.983 -8.877 -6.450 1.00 98.44 86 GLU A CA 1
ATOM 672 C C . GLU A 1 86 ? -11.732 -8.000 -6.306 1.00 98.44 86 GLU A C 1
ATOM 674 O O . GLU A 1 86 ? -11.106 -7.629 -7.301 1.00 98.44 86 GLU A O 1
ATOM 679 N N . GLY A 1 87 ? -11.317 -7.698 -5.071 1.00 98.31 87 GLY A N 1
ATOM 680 C CA . GLY A 1 87 ? -10.092 -6.947 -4.799 1.00 98.31 87 GLY A CA 1
ATOM 681 C C . GLY A 1 87 ? -8.830 -7.714 -5.194 1.00 98.31 87 GLY A C 1
ATOM 682 O O . GLY A 1 87 ? -7.902 -7.129 -5.756 1.00 98.31 87 GLY A O 1
ATOM 683 N N . LYS A 1 88 ? -8.801 -9.034 -4.967 1.00 98.44 88 LYS A N 1
ATOM 684 C CA . LYS A 1 88 ? -7.724 -9.918 -5.437 1.00 98.44 88 LYS A CA 1
ATOM 685 C C . LYS A 1 88 ? -7.660 -9.919 -6.962 1.00 98.44 88 LYS A C 1
ATOM 687 O O . LYS A 1 88 ? -6.582 -9.728 -7.525 1.00 98.44 88 LYS A O 1
ATOM 692 N N . ALA A 1 89 ? -8.803 -10.069 -7.630 1.00 98.44 89 ALA A N 1
ATOM 693 C CA . ALA A 1 89 ? -8.894 -10.037 -9.086 1.00 98.44 89 ALA A CA 1
ATOM 694 C C . ALA A 1 89 ? -8.419 -8.692 -9.662 1.00 98.44 89 ALA A C 1
ATOM 696 O O . ALA A 1 89 ? -7.689 -8.674 -10.653 1.00 98.44 89 ALA A O 1
ATOM 697 N N . LEU A 1 90 ? -8.755 -7.570 -9.019 1.00 98.56 90 LEU A N 1
ATOM 698 C CA . LEU A 1 90 ? -8.262 -6.250 -9.414 1.00 98.56 90 LEU A CA 1
ATOM 699 C C . LEU A 1 90 ? -6.738 -6.129 -9.247 1.00 98.56 90 LEU A C 1
ATOM 701 O O . LEU A 1 90 ? -6.056 -5.666 -10.160 1.00 98.56 90 LEU A O 1
ATOM 705 N N . CYS A 1 91 ? -6.180 -6.610 -8.131 1.00 98.31 91 CYS A N 1
ATOM 706 C CA . CYS A 1 91 ? -4.728 -6.693 -7.931 1.00 98.31 91 CYS A CA 1
ATOM 707 C C . CYS A 1 91 ? -4.027 -7.531 -9.014 1.00 98.31 91 CYS A C 1
ATOM 709 O O . CYS A 1 91 ? -2.910 -7.195 -9.412 1.00 98.31 91 CYS A O 1
ATOM 711 N N . MET A 1 92 ? -4.663 -8.607 -9.488 1.00 98.19 92 MET A N 1
ATOM 712 C CA . MET A 1 92 ? -4.136 -9.437 -10.575 1.00 98.19 92 MET A CA 1
ATOM 713 C C . MET A 1 92 ? -4.175 -8.705 -11.919 1.00 98.19 92 MET A C 1
ATOM 715 O O . MET A 1 92 ? -3.145 -8.618 -12.576 1.00 98.19 92 MET A O 1
ATOM 719 N N . LYS A 1 93 ? -5.289 -8.053 -12.275 1.00 98.38 93 LYS A N 1
ATOM 720 C CA . LYS A 1 93 ? -5.354 -7.203 -13.481 1.00 98.38 93 LYS A CA 1
ATOM 721 C C . LYS A 1 93 ? -4.311 -6.083 -13.452 1.00 98.38 93 LYS A C 1
ATOM 723 O O . LYS A 1 93 ? -3.654 -5.810 -14.451 1.00 98.38 93 LYS A O 1
ATOM 728 N N . TYR A 1 94 ? -4.111 -5.457 -12.290 1.00 98.06 94 TYR A N 1
ATOM 729 C CA . TYR A 1 94 ? -3.059 -4.458 -12.094 1.00 98.06 94 TYR A CA 1
ATOM 730 C C . TYR A 1 94 ? -1.667 -5.042 -12.355 1.00 98.06 94 TYR A C 1
ATOM 732 O O . TYR A 1 94 ? -0.820 -4.391 -12.971 1.00 98.06 94 TYR A O 1
ATOM 740 N N . ARG A 1 95 ? -1.413 -6.269 -11.886 1.00 96.94 95 ARG A N 1
ATOM 741 C CA . ARG A 1 95 ? -0.155 -6.972 -12.137 1.00 96.94 95 ARG A CA 1
ATOM 742 C C . ARG A 1 95 ? 0.068 -7.182 -13.634 1.00 96.94 95 ARG A C 1
ATOM 744 O O . ARG A 1 95 ? 1.163 -6.865 -14.091 1.00 96.94 95 ARG A O 1
ATOM 751 N N . ASP A 1 96 ? -0.945 -7.624 -14.372 1.00 97.12 96 ASP A N 1
ATOM 752 C CA . ASP A 1 96 ? -0.849 -7.856 -15.819 1.00 97.12 96 ASP A CA 1
ATOM 753 C C . ASP A 1 96 ? -0.497 -6.561 -16.570 1.00 97.12 96 ASP A C 1
ATOM 755 O O . ASP A 1 96 ? 0.435 -6.532 -17.377 1.00 97.12 96 ASP A O 1
ATOM 759 N N . VAL A 1 97 ? -1.157 -5.445 -16.230 1.00 96.81 97 VAL A N 1
ATOM 760 C CA . VAL A 1 97 ? -0.831 -4.116 -16.780 1.00 96.81 97 VAL A CA 1
ATOM 761 C C . VAL A 1 97 ? 0.610 -3.717 -16.445 1.00 96.81 97 VAL A C 1
ATOM 763 O O . VAL A 1 97 ? 1.343 -3.215 -17.300 1.00 96.81 97 VAL A O 1
ATOM 766 N N . ARG A 1 98 ? 1.055 -3.944 -15.203 1.00 95.31 98 ARG A N 1
ATOM 767 C CA . ARG A 1 98 ? 2.424 -3.619 -14.783 1.00 95.31 98 ARG A CA 1
ATOM 768 C C . ARG A 1 98 ? 3.467 -4.446 -15.530 1.00 95.31 98 ARG A C 1
ATOM 770 O O . ARG A 1 98 ? 4.509 -3.897 -15.893 1.00 95.31 98 ARG A O 1
ATOM 777 N N . GLU A 1 99 ? 3.217 -5.735 -15.725 1.00 92.81 99 GLU A N 1
ATOM 778 C CA . GLU A 1 99 ? 4.100 -6.621 -16.485 1.00 92.81 99 GLU A CA 1
ATOM 779 C C . GLU A 1 99 ? 4.189 -6.171 -17.951 1.00 92.81 99 GLU A C 1
ATOM 781 O O . GLU A 1 99 ? 5.296 -6.000 -18.461 1.00 92.81 99 GLU A O 1
ATOM 786 N N . ALA A 1 100 ? 3.058 -5.842 -18.580 1.00 92.25 100 ALA A N 1
ATOM 787 C CA . ALA A 1 100 ? 3.022 -5.374 -19.963 1.00 92.25 100 ALA A CA 1
ATOM 788 C C . ALA A 1 100 ? 3.715 -4.015 -20.174 1.00 92.25 100 ALA A C 1
ATOM 790 O O . ALA A 1 100 ? 4.412 -3.820 -21.166 1.00 92.25 100 ALA A O 1
ATOM 791 N N . CYS A 1 101 ? 3.532 -3.061 -19.257 1.00 92.19 101 CYS A N 1
ATOM 792 C CA . CYS A 1 101 ? 3.965 -1.681 -19.485 1.00 92.19 101 CYS A CA 1
ATOM 793 C C . CYS A 1 101 ? 5.299 -1.320 -18.828 1.00 92.19 101 CYS A C 1
ATOM 795 O O . CYS A 1 101 ? 6.074 -0.579 -19.416 1.00 92.19 101 CYS A O 1
ATOM 797 N N . LEU A 1 102 ? 5.572 -1.773 -17.600 1.00 89.62 102 LEU A N 1
ATOM 798 C CA . LEU A 1 102 ? 6.757 -1.332 -16.851 1.00 89.62 102 LEU A CA 1
ATOM 799 C C . LEU A 1 102 ? 7.894 -2.349 -16.917 1.00 89.62 102 LEU A C 1
ATOM 801 O O . LEU A 1 102 ? 9.055 -1.959 -17.019 1.00 89.62 102 LEU A O 1
ATOM 805 N N . ILE A 1 103 ? 7.578 -3.643 -16.836 1.00 85.19 103 ILE A N 1
ATOM 806 C CA . ILE A 1 103 ? 8.611 -4.685 -16.838 1.00 85.19 103 ILE A CA 1
ATOM 807 C C . ILE A 1 103 ? 9.282 -4.784 -18.211 1.00 85.19 103 ILE A C 1
ATOM 809 O O . ILE A 1 103 ? 10.505 -4.893 -18.257 1.00 85.19 103 ILE A O 1
ATOM 813 N N . ALA A 1 104 ? 8.525 -4.639 -19.304 1.00 79.19 104 ALA A N 1
ATOM 814 C CA . ALA A 1 104 ? 9.082 -4.556 -20.656 1.00 79.19 104 ALA A CA 1
ATOM 815 C C . ALA A 1 104 ? 10.062 -3.375 -20.810 1.00 79.19 104 ALA A C 1
ATOM 817 O O . ALA A 1 104 ? 11.222 -3.577 -21.159 1.00 79.19 104 ALA A O 1
ATOM 818 N N . ILE A 1 105 ? 9.645 -2.161 -20.424 1.00 85.44 105 ILE A N 1
ATOM 819 C CA . ILE A 1 105 ? 10.506 -0.962 -20.461 1.00 85.44 105 ILE A CA 1
ATOM 820 C C . ILE A 1 105 ? 11.759 -1.153 -19.597 1.00 85.44 105 ILE A C 1
ATOM 822 O O . ILE A 1 105 ? 12.860 -0.754 -19.974 1.00 85.44 105 ILE A O 1
ATOM 826 N N . HIS A 1 106 ? 11.614 -1.767 -18.420 1.00 84.88 106 HIS A N 1
ATOM 827 C CA . HIS A 1 106 ? 12.758 -2.045 -17.563 1.00 84.88 106 HIS A CA 1
ATOM 828 C C . HIS A 1 106 ? 13.743 -3.024 -18.219 1.00 84.88 106 HIS A C 1
ATOM 830 O O . HIS A 1 106 ? 14.947 -2.771 -18.170 1.00 84.88 106 HIS A O 1
ATOM 836 N N . ALA A 1 107 ? 13.261 -4.092 -18.856 1.00 82.06 107 ALA A N 1
ATOM 837 C CA . ALA A 1 107 ? 14.119 -5.043 -19.559 1.00 82.06 107 ALA A CA 1
ATOM 838 C C . ALA A 1 107 ? 14.942 -4.363 -20.670 1.00 82.06 107 ALA A C 1
ATOM 840 O O . ALA A 1 107 ? 16.130 -4.642 -20.815 1.00 82.06 107 ALA A O 1
ATOM 841 N N . GLU A 1 108 ? 14.345 -3.410 -21.389 1.00 85.62 108 GLU A N 1
ATOM 842 C CA . GLU A 1 108 ? 15.006 -2.639 -22.452 1.00 85.62 108 GLU A CA 1
ATOM 843 C C . GLU A 1 108 ? 15.971 -1.564 -21.924 1.00 85.62 108 GLU A C 1
ATOM 845 O O . GLU A 1 108 ? 16.900 -1.164 -22.622 1.00 85.62 108 GLU A O 1
ATOM 850 N N . SER A 1 109 ? 15.802 -1.114 -20.676 1.00 87.06 109 SER A N 1
ATOM 851 C CA . SER A 1 109 ? 16.632 -0.052 -20.083 1.00 87.06 109 SER A CA 1
ATOM 852 C C . SER A 1 109 ? 18.101 -0.434 -19.856 1.00 87.06 109 SER A C 1
ATOM 854 O O . SER A 1 109 ? 18.917 0.435 -19.554 1.00 87.06 109 SER A O 1
ATOM 856 N N . GLY A 1 110 ? 18.445 -1.726 -19.928 1.00 85.19 110 GLY A N 1
ATOM 857 C CA . GLY A 1 110 ? 19.791 -2.234 -19.634 1.00 85.19 110 GLY A CA 1
ATOM 858 C C . GLY A 1 110 ? 20.181 -2.191 -18.149 1.00 85.19 110 GLY A C 1
ATOM 859 O O . GLY A 1 110 ? 21.284 -2.600 -17.786 1.00 85.19 110 GLY A O 1
ATOM 860 N N . ILE A 1 111 ? 19.292 -1.727 -17.263 1.00 87.88 111 ILE A N 1
ATOM 861 C CA . ILE A 1 111 ? 19.531 -1.710 -15.818 1.00 87.88 111 ILE A CA 1
ATOM 862 C C . ILE A 1 111 ? 19.423 -3.141 -15.282 1.00 87.88 111 ILE A C 1
ATOM 864 O O . ILE A 1 111 ? 18.367 -3.766 -15.346 1.00 87.88 111 ILE A O 1
ATOM 868 N N . ALA A 1 112 ? 20.501 -3.665 -14.701 1.00 85.94 112 ALA A N 1
ATOM 869 C CA . ALA A 1 112 ? 20.491 -5.007 -14.129 1.00 85.94 112 ALA A CA 1
ATOM 870 C C . ALA A 1 112 ? 19.573 -5.095 -12.894 1.00 85.94 112 ALA A C 1
ATOM 872 O O . ALA A 1 112 ? 19.678 -4.288 -11.966 1.00 85.94 112 ALA A O 1
ATOM 873 N N . GLY A 1 113 ? 18.751 -6.148 -12.813 1.00 84.62 113 GLY A N 1
ATOM 874 C CA . GLY A 1 113 ? 17.857 -6.379 -11.669 1.00 84.62 113 GLY A CA 1
ATOM 875 C C . GLY A 1 113 ? 18.581 -6.447 -10.314 1.00 84.62 113 GLY A C 1
ATOM 876 O O . GLY A 1 113 ? 18.035 -6.010 -9.301 1.00 84.62 113 GLY A O 1
ATOM 877 N N . LYS A 1 114 ? 19.845 -6.900 -10.291 1.00 89.88 114 LYS A N 1
ATOM 878 C CA . LYS A 1 114 ? 20.698 -6.872 -9.089 1.00 89.88 114 LYS A CA 1
ATOM 879 C C . LYS A 1 114 ? 20.912 -5.445 -8.566 1.00 89.88 114 LYS A C 1
ATOM 881 O O . LYS A 1 114 ? 20.736 -5.209 -7.375 1.00 89.88 114 LYS A O 1
ATOM 886 N N . SER A 1 115 ? 21.217 -4.498 -9.456 1.00 90.94 115 SER A N 1
ATOM 887 C CA . SER A 1 115 ? 21.430 -3.087 -9.099 1.00 90.94 115 SER A CA 1
ATOM 888 C C . SER A 1 115 ? 20.157 -2.447 -8.536 1.00 90.94 115 SER A C 1
ATOM 890 O O . SER A 1 115 ? 20.207 -1.700 -7.555 1.00 90.94 115 SER A O 1
ATOM 892 N N . ILE A 1 116 ? 18.989 -2.807 -9.081 1.00 89.69 116 ILE A N 1
ATOM 893 C CA . ILE A 1 116 ? 17.697 -2.406 -8.505 1.00 89.69 116 ILE A CA 1
ATOM 894 C C . ILE A 1 116 ? 17.516 -2.987 -7.104 1.00 89.69 116 ILE A C 1
ATOM 896 O O . ILE A 1 116 ? 17.093 -2.266 -6.202 1.00 89.69 116 ILE A O 1
ATOM 900 N N . GLY A 1 117 ? 17.849 -4.264 -6.899 1.00 91.88 117 GLY A N 1
ATOM 901 C CA . GLY A 1 117 ? 17.778 -4.910 -5.587 1.00 91.88 117 GLY A CA 1
ATOM 902 C C . GLY A 1 117 ? 18.637 -4.209 -4.528 1.00 91.88 117 GLY A C 1
ATOM 903 O O . GLY A 1 117 ? 18.150 -3.927 -3.430 1.00 91.88 117 GLY A O 1
ATOM 904 N N . GLU A 1 118 ? 19.880 -3.869 -4.874 1.00 95.25 118 GLU A N 1
ATOM 905 C CA . GLU A 1 118 ? 20.818 -3.134 -4.013 1.00 95.25 118 GLU A CA 1
ATOM 906 C C . GLU A 1 118 ? 20.313 -1.717 -3.707 1.00 95.25 118 GLU A C 1
ATOM 908 O O . GLU A 1 118 ? 20.268 -1.304 -2.546 1.00 95.25 118 GLU A O 1
ATOM 913 N N . THR A 1 119 ? 19.829 -1.003 -4.726 1.00 94.06 119 THR A N 1
ATOM 914 C CA . THR A 1 119 ? 19.244 0.338 -4.568 1.00 94.06 119 THR A CA 1
ATOM 915 C C . THR A 1 119 ? 18.004 0.298 -3.673 1.00 94.06 119 THR A C 1
ATOM 917 O O . THR A 1 119 ? 17.846 1.129 -2.781 1.00 94.06 119 THR A O 1
ATOM 920 N N . ALA A 1 120 ? 17.135 -0.700 -3.848 1.00 93.75 120 ALA A N 1
ATOM 921 C CA . ALA A 1 120 ? 15.959 -0.882 -3.006 1.00 93.75 120 ALA A CA 1
ATOM 922 C C . ALA A 1 120 ? 16.340 -1.176 -1.546 1.00 93.75 120 ALA A C 1
ATOM 924 O O . ALA A 1 120 ? 15.648 -0.724 -0.633 1.00 93.75 120 ALA A O 1
ATOM 925 N N . GLN A 1 121 ? 17.433 -1.910 -1.308 1.00 95.38 121 GLN A N 1
ATOM 926 C CA . GLN A 1 121 ? 17.947 -2.132 0.043 1.00 95.38 121 GLN A CA 1
ATOM 927 C C . GLN A 1 121 ? 18.448 -0.832 0.674 1.00 95.38 121 GLN A C 1
ATOM 929 O O . GLN A 1 121 ? 18.087 -0.547 1.814 1.00 95.38 121 GLN A O 1
ATOM 934 N N . LEU A 1 122 ? 19.207 -0.022 -0.068 1.00 96.25 122 LEU A N 1
ATOM 935 C CA . LEU A 1 122 ? 19.664 1.283 0.407 1.00 96.25 122 LEU A CA 1
ATOM 936 C C . LEU A 1 122 ? 18.486 2.209 0.748 1.00 96.25 122 LEU A C 1
ATOM 938 O O . LEU A 1 122 ? 18.472 2.811 1.820 1.00 96.25 122 LEU A O 1
ATOM 942 N N . LEU A 1 123 ? 17.465 2.272 -0.114 1.00 94.75 123 LEU A N 1
ATOM 943 C CA . LEU A 1 123 ? 16.257 3.068 0.131 1.00 94.75 123 LEU A CA 1
ATOM 944 C C . LEU A 1 123 ? 15.512 2.625 1.399 1.00 94.75 123 LEU A C 1
ATOM 946 O O . LEU A 1 123 ? 15.065 3.478 2.164 1.00 94.75 123 LEU A O 1
ATOM 950 N N . ARG A 1 124 ? 15.416 1.313 1.662 1.00 93.31 124 ARG A N 1
ATOM 951 C CA . ARG A 1 124 ? 14.837 0.797 2.917 1.00 93.31 124 ARG A CA 1
ATOM 952 C C . ARG A 1 124 ? 15.637 1.253 4.133 1.00 93.31 124 ARG A C 1
ATOM 954 O O . ARG A 1 124 ? 15.041 1.742 5.086 1.00 93.31 124 ARG A O 1
ATOM 961 N N . THR A 1 125 ? 16.965 1.144 4.082 1.00 95.62 125 THR A N 1
ATOM 962 C CA . THR A 1 125 ? 17.842 1.599 5.170 1.00 95.62 125 THR A CA 1
ATOM 963 C C . THR A 1 125 ? 17.650 3.089 5.451 1.00 95.62 125 THR A C 1
ATOM 965 O O . THR A 1 125 ? 17.446 3.474 6.599 1.00 95.62 125 THR A O 1
ATOM 968 N N . ILE A 1 126 ? 17.650 3.926 4.409 1.00 95.75 126 ILE A N 1
ATOM 969 C CA . ILE A 1 126 ? 17.437 5.374 4.538 1.00 95.75 126 ILE A CA 1
ATOM 970 C C . ILE A 1 126 ? 16.055 5.677 5.138 1.00 95.75 126 ILE A C 1
ATOM 972 O O . ILE A 1 126 ? 15.950 6.508 6.037 1.00 95.75 126 ILE A O 1
ATOM 976 N N . SER A 1 127 ? 15.006 4.967 4.709 1.00 92.06 127 SER A N 1
ATOM 977 C CA . SER A 1 127 ? 13.663 5.120 5.280 1.00 92.06 127 SER A CA 1
ATOM 978 C C . SER A 1 127 ? 13.640 4.832 6.784 1.00 92.06 127 SER A C 1
ATOM 980 O O . SER A 1 127 ? 13.045 5.596 7.536 1.00 92.06 127 SER A O 1
ATOM 982 N N . SER A 1 128 ? 14.309 3.768 7.241 1.00 91.31 128 SER A N 1
ATOM 983 C CA . SER A 1 128 ? 14.395 3.435 8.671 1.00 91.31 128 SER A CA 1
ATOM 984 C C . SER A 1 128 ? 15.175 4.473 9.488 1.00 91.31 128 SER A C 1
ATOM 986 O O . SER A 1 128 ? 14.855 4.702 10.659 1.00 91.31 128 SER A O 1
ATOM 988 N N . LEU A 1 129 ? 16.183 5.116 8.886 1.00 95.31 129 LEU A N 1
ATOM 989 C CA . LEU A 1 129 ? 16.921 6.210 9.522 1.00 95.31 129 LEU A CA 1
ATOM 990 C C . LEU A 1 129 ? 16.024 7.430 9.739 1.00 95.31 129 LEU A C 1
ATOM 992 O O . LEU A 1 129 ? 16.009 7.969 10.844 1.00 95.31 129 LEU A O 1
ATOM 996 N N . TYR A 1 130 ? 15.242 7.825 8.729 1.00 94.12 130 TYR A N 1
ATOM 997 C CA . TYR A 1 130 ? 14.288 8.928 8.872 1.00 94.12 130 TYR A CA 1
ATOM 998 C C . TYR A 1 130 ? 13.245 8.651 9.951 1.00 94.12 130 TYR A C 1
ATOM 1000 O O . TYR A 1 130 ? 12.981 9.521 10.772 1.00 94.12 130 TYR A O 1
ATOM 1008 N N . ASP A 1 131 ? 12.733 7.426 10.012 1.00 89.50 131 ASP A N 1
ATOM 1009 C CA . ASP A 1 131 ? 11.782 6.993 11.037 1.00 89.50 131 ASP A CA 1
ATOM 1010 C C . ASP A 1 131 ? 12.334 7.137 12.460 1.00 89.50 131 ASP A C 1
ATOM 1012 O O . ASP A 1 131 ? 11.669 7.599 13.387 1.00 89.50 131 ASP A O 1
ATOM 1016 N N . THR A 1 132 ? 13.594 6.741 12.631 1.00 91.50 132 THR A N 1
ATOM 1017 C CA . THR A 1 132 ? 14.289 6.829 13.917 1.00 91.50 132 THR A CA 1
ATOM 1018 C C . THR A 1 132 ? 14.556 8.283 14.293 1.00 91.50 132 THR A C 1
ATOM 1020 O O . THR A 1 132 ? 14.311 8.672 15.435 1.00 91.50 132 THR A O 1
ATOM 1023 N N . ALA A 1 133 ? 15.001 9.096 13.333 1.00 95.00 133 ALA A N 1
ATOM 1024 C CA . ALA A 1 133 ? 15.246 10.518 13.539 1.00 95.00 133 ALA A CA 1
ATOM 1025 C C . ALA A 1 133 ? 13.956 11.293 13.861 1.00 95.00 133 ALA A C 1
ATOM 1027 O O . ALA A 1 133 ? 13.970 12.131 14.757 1.00 95.00 133 ALA A O 1
ATOM 1028 N N . ALA A 1 134 ? 12.840 10.984 13.193 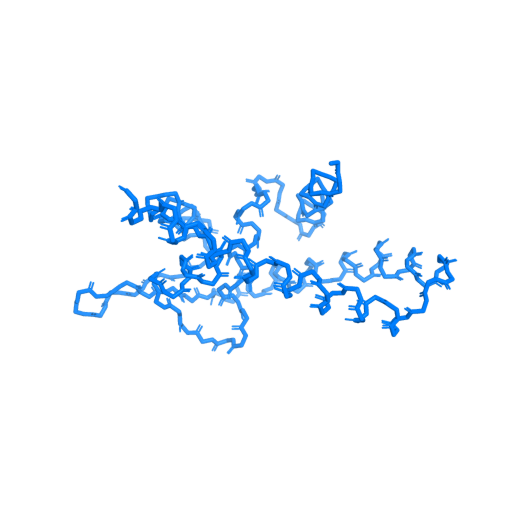1.00 92.12 134 ALA A N 1
ATOM 1029 C CA . ALA A 1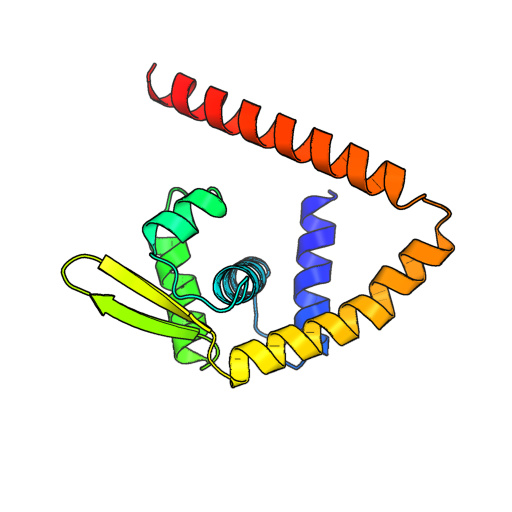 134 ? 11.540 11.604 13.448 1.00 92.12 134 ALA A CA 1
ATOM 1030 C C . ALA A 1 134 ? 11.043 11.320 14.873 1.00 92.12 134 ALA A C 1
ATOM 1032 O O . ALA A 1 134 ? 10.656 12.245 15.585 1.00 92.12 134 ALA A O 1
ATOM 1033 N N . ARG A 1 135 ? 11.140 10.063 15.335 1.00 89.31 135 ARG A N 1
ATOM 1034 C CA . ARG A 1 135 ? 10.804 9.702 16.724 1.00 89.31 135 ARG A CA 1
ATOM 1035 C C . ARG A 1 135 ? 11.677 10.427 17.745 1.00 89.31 135 ARG A C 1
ATOM 1037 O O . ARG A 1 135 ? 11.156 10.901 18.747 1.00 89.31 135 ARG A O 1
ATOM 1044 N N . ALA A 1 136 ? 12.984 10.524 17.492 1.00 93.50 136 ALA A N 1
ATOM 1045 C CA . ALA A 1 136 ? 13.890 11.269 18.363 1.00 93.50 136 ALA A CA 1
ATOM 1046 C C . 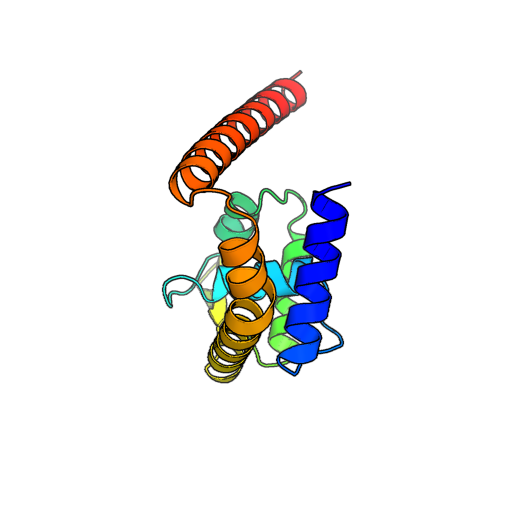ALA A 1 136 ? 13.511 12.759 18.416 1.00 93.50 136 ALA A C 1
ATOM 1048 O O . ALA A 1 136 ? 13.426 13.328 19.500 1.00 93.50 136 ALA A O 1
ATOM 1049 N N . ALA A 1 137 ? 13.208 13.365 17.264 1.00 94.69 137 ALA A N 1
ATOM 1050 C CA . ALA A 1 137 ? 12.790 14.761 17.176 1.00 94.69 137 ALA A CA 1
ATOM 1051 C C . ALA A 1 137 ? 11.459 15.038 17.895 1.00 94.69 137 ALA A C 1
ATOM 1053 O O . ALA A 1 137 ? 11.333 16.072 18.536 1.00 94.69 137 ALA A O 1
ATOM 1054 N N . ALA A 1 138 ? 10.491 14.118 17.840 1.00 90.81 138 ALA A N 1
ATOM 1055 C CA . ALA A 1 138 ? 9.212 14.249 18.544 1.00 90.81 138 ALA A CA 1
ATOM 1056 C C . ALA A 1 138 ? 9.327 14.140 20.080 1.00 90.81 138 ALA A C 1
ATOM 1058 O O . ALA A 1 138 ? 8.372 14.456 20.785 1.00 90.81 138 ALA A O 1
ATOM 1059 N N . SER A 1 139 ? 10.467 13.656 20.591 1.00 90.69 139 SER A N 1
ATOM 1060 C CA . SER A 1 139 ? 10.755 13.541 22.029 1.00 90.69 139 SER A CA 1
ATOM 1061 C C . SER A 1 139 ? 11.578 14.700 22.607 1.00 90.69 139 SER A C 1
ATOM 1063 O O . SER A 1 139 ? 11.885 14.675 23.800 1.00 90.69 139 SER A O 1
ATOM 1065 N N . LEU A 1 140 ? 11.954 15.673 21.768 1.00 86.56 140 LEU A N 1
ATOM 1066 C CA . LEU A 1 140 ? 12.563 16.944 22.177 1.00 86.56 140 LEU A CA 1
ATOM 1067 C C . LEU A 1 140 ? 11.485 17.931 22.635 1.00 86.56 140 LEU A C 1
ATOM 1069 O O . LEU A 1 140 ? 11.776 18.681 23.592 1.00 86.56 140 LEU A O 1
#

Secondary structure (DSSP, 8-state):
-HHHHHHHHHHHHHHHHT-TT--HHHHHHHHHHHGGG--EEHHHHHHHHT---HHHHHHHHHHHHHTTSEEEEEETTEEEEEE-HHHHHHHHHHHHHHIIIIIHHHHHTT--HHHHHHHHHHHHHHHHHHHHHHHHHHT-

InterPro domains:
  IPR000835 MarR-type HTH domain [PF13463] (23-87)
  IPR036388 Winged helix-like DNA-binding domain superfamily [G3DSA:1.10.10.10] (26-101)
  IPR036390 Winged helix DNA-binding domain superfamily [SSF46785] (3-128)

Radius of gyration: 16.81 Å; chains: 1; bounding box: 39×30×45 Å

pLDDT: mean 94.61, std 4.38, range [75.0, 98.56]